Protein AF-A0A2S1X723-F1 (afdb_monomer)

Foldseek 3Di:
DDLPCVLVVLVVCVVVVVNCVVVVCQDNDPNNVVVSVVLVPDDPHDDSDDDPDDD

pLDDT: mean 72.24, std 19.28, range [31.17, 93.81]

Solvent-accessible surface area (backbone atoms only — not comparable to full-atom values): 3510 Å² total; per-residue (Å²): 137,75,68,72,60,59,64,59,54,50,52,48,32,44,74,72,42,58,41,29,74,78,36,70,88,36,42,100,44,75,71,14,50,53,52,52,54,52,38,77,71,44,97,87,39,78,73,69,58,88,79,90,78,76,134

Structure (mmCIF, N/CA/C/O backbone):
data_AF-A0A2S1X723-F1
#
_entry.id   AF-A0A2S1X723-F1
#
loop_
_atom_site.group_PDB
_atom_site.id
_atom_site.type_symbol
_atom_site.label_atom_id
_atom_site.label_alt_id
_atom_site.label_comp_id
_atom_site.label_asym_id
_atom_site.label_entity_id
_atom_site.label_seq_id
_atom_site.pdbx_PDB_ins_code
_atom_site.Cartn_x
_atom_site.Cartn_y
_atom_site.Cartn_z
_atom_site.occupancy
_atom_site.B_iso_or_equiv
_atom_site.auth_seq_id
_atom_site.auth_comp_id
_atom_site.auth_asym_id
_atom_site.auth_atom_id
_atom_site.pdbx_PDB_model_num
ATOM 1 N N . ILE A 1 1 ? 20.717 2.004 -11.099 1.00 37.44 1 ILE A N 1
ATOM 2 C CA . ILE A 1 1 ? 20.356 1.059 -10.013 1.00 37.44 1 ILE A CA 1
ATOM 3 C C . ILE A 1 1 ? 18.891 1.290 -9.623 1.00 37.44 1 ILE A C 1
ATOM 5 O O . ILE A 1 1 ? 18.594 1.895 -8.615 1.00 37.44 1 ILE A O 1
ATOM 9 N N . GLY A 1 2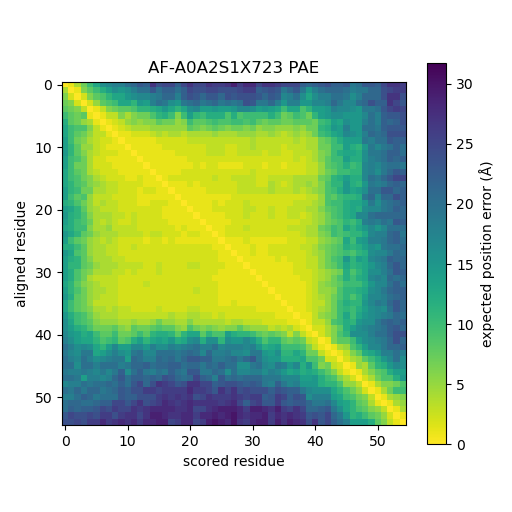 ? 17.941 1.093 -10.536 1.00 43.28 2 GLY A N 1
ATOM 10 C CA . GLY A 1 2 ? 17.313 -0.209 -10.780 1.00 43.28 2 GLY A CA 1
ATOM 11 C C . GLY A 1 2 ? 16.133 -0.387 -9.815 1.00 43.28 2 GLY A C 1
ATOM 12 O O . GLY A 1 2 ? 16.321 -0.957 -8.749 1.00 43.28 2 GLY A O 1
ATOM 13 N N . GLY A 1 3 ? 14.958 0.151 -10.168 1.00 44.91 3 GLY A N 1
ATOM 14 C CA . GLY A 1 3 ? 13.741 0.285 -9.344 1.00 44.91 3 GLY A CA 1
ATOM 15 C C . GLY A 1 3 ? 13.052 -1.011 -8.887 1.00 44.91 3 GLY A C 1
ATOM 16 O O . GLY A 1 3 ? 11.843 -1.140 -9.025 1.00 44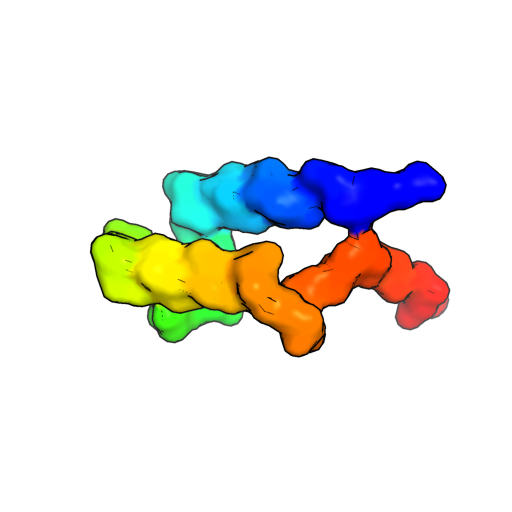.91 3 GLY A O 1
ATOM 17 N N . HIS A 1 4 ? 13.800 -1.967 -8.335 1.00 53.03 4 HIS A N 1
ATOM 18 C CA . HIS A 1 4 ? 13.287 -3.235 -7.803 1.00 53.03 4 HIS A CA 1
ATOM 19 C C . HIS A 1 4 ? 12.971 -3.207 -6.294 1.00 53.03 4 HIS A C 1
ATOM 21 O O . HIS A 1 4 ? 12.342 -4.134 -5.799 1.00 53.03 4 HIS A O 1
ATOM 27 N N . GLY A 1 5 ? 13.364 -2.160 -5.553 1.00 54.78 5 GLY A N 1
ATOM 28 C CA . GLY A 1 5 ? 13.127 -2.067 -4.099 1.00 54.78 5 GLY A CA 1
ATOM 29 C C . GLY A 1 5 ? 11.786 -1.443 -3.685 1.00 54.78 5 GLY A C 1
ATOM 30 O O . GLY A 1 5 ? 11.323 -1.663 -2.567 1.00 54.78 5 GLY A O 1
ATOM 31 N N . GLY A 1 6 ? 11.143 -0.687 -4.581 1.00 62.44 6 GLY A N 1
ATOM 32 C CA . GLY A 1 6 ? 9.868 -0.007 -4.313 1.00 62.44 6 GLY A CA 1
ATOM 33 C C . GLY A 1 6 ? 8.717 -0.946 -3.919 1.00 62.44 6 GLY A C 1
ATOM 34 O O . GLY A 1 6 ? 8.030 -0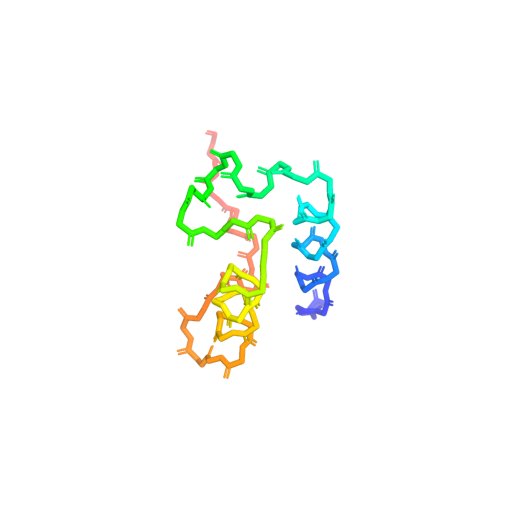.656 -2.940 1.00 62.44 6 GLY A O 1
ATOM 35 N N . PRO A 1 7 ? 8.530 -2.099 -4.594 1.00 67.56 7 PRO A N 1
ATOM 36 C CA . PRO A 1 7 ? 7.480 -3.052 -4.237 1.00 67.56 7 PRO A CA 1
ATOM 37 C C . PRO A 1 7 ? 7.674 -3.680 -2.857 1.00 67.56 7 PRO A C 1
ATOM 39 O O . PRO A 1 7 ? 6.710 -3.818 -2.109 1.00 67.56 7 PRO A O 1
ATOM 42 N N . SER A 1 8 ? 8.914 -4.017 -2.487 1.00 69.00 8 SER A N 1
ATOM 43 C CA . SER A 1 8 ? 9.206 -4.610 -1.176 1.00 69.00 8 SER A CA 1
ATOM 44 C C . SER A 1 8 ? 8.980 -3.628 -0.029 1.00 69.00 8 SER A C 1
ATOM 46 O O . SER A 1 8 ? 8.413 -4.018 0.987 1.00 69.00 8 SER A O 1
ATOM 48 N N . LEU A 1 9 ? 9.364 -2.358 -0.190 1.00 73.44 9 LEU A N 1
ATOM 49 C CA . LEU A 1 9 ? 9.164 -1.334 0.843 1.00 73.44 9 LEU A CA 1
ATOM 50 C C . LEU A 1 9 ? 7.685 -1.026 1.076 1.00 73.44 9 LEU A C 1
ATOM 52 O O . LEU A 1 9 ? 7.251 -0.888 2.216 1.00 73.44 9 LEU A O 1
ATOM 56 N N . VAL A 1 10 ? 6.895 -0.960 0.009 1.00 81.50 10 VAL A N 1
ATOM 57 C CA . VAL A 1 10 ? 5.462 -0.684 0.122 1.00 81.50 10 VAL A CA 1
ATOM 58 C C . VAL A 1 10 ? 4.691 -1.895 0.634 1.00 81.50 10 VAL A C 1
ATOM 60 O O . VAL A 1 10 ? 3.793 -1.730 1.453 1.00 81.50 10 VAL A O 1
ATOM 63 N N . ALA A 1 11 ? 5.055 -3.111 0.217 1.00 84.19 11 ALA A N 1
ATOM 64 C CA . ALA A 1 11 ? 4.488 -4.321 0.805 1.00 84.19 11 ALA A CA 1
ATOM 65 C C . ALA A 1 11 ? 4.773 -4.379 2.314 1.00 84.19 11 ALA A C 1
ATOM 67 O O . ALA A 1 11 ? 3.867 -4.658 3.092 1.00 84.19 11 ALA A O 1
ATOM 68 N N . HIS A 1 12 ? 5.996 -4.038 2.733 1.00 85.44 12 HIS A N 1
ATOM 69 C CA . HIS A 1 12 ? 6.358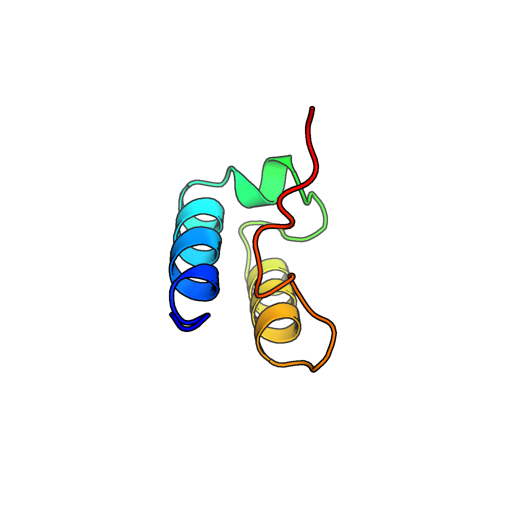 -3.960 4.147 1.00 85.44 12 HIS A CA 1
ATOM 70 C C . HIS A 1 12 ? 5.539 -2.893 4.890 1.00 85.44 12 HIS A C 1
ATOM 72 O O . HIS A 1 12 ? 4.935 -3.192 5.914 1.00 85.44 12 HIS A O 1
ATOM 78 N N . ALA A 1 13 ? 5.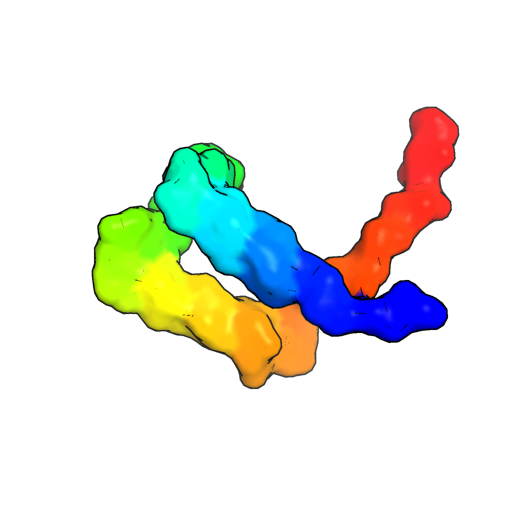442 -1.673 4.355 1.00 86.38 13 ALA A N 1
ATOM 79 C CA . ALA A 1 13 ? 4.635 -0.607 4.951 1.00 86.38 13 ALA A CA 1
ATOM 80 C C . ALA A 1 13 ? 3.135 -0.961 5.022 1.00 86.38 13 ALA A C 1
ATOM 82 O O . ALA A 1 13 ? 2.444 -0.557 5.954 1.00 86.38 13 ALA A O 1
ATOM 83 N N . TYR A 1 14 ? 2.614 -1.722 4.052 1.00 89.56 14 TYR A N 1
ATOM 84 C CA . TYR A 1 14 ? 1.229 -2.197 4.056 1.00 89.56 14 TYR A CA 1
ATOM 85 C C . TYR A 1 14 ? 0.976 -3.254 5.135 1.00 89.56 14 TYR A C 1
ATOM 87 O O . TYR A 1 14 ? -0.040 -3.186 5.829 1.00 89.56 14 TYR A O 1
ATOM 95 N N . LEU A 1 15 ? 1.910 -4.192 5.318 1.00 89.94 15 LEU A N 1
ATOM 96 C CA . LEU A 1 15 ? 1.833 -5.206 6.375 1.00 89.94 15 LEU A CA 1
ATOM 97 C C . LEU A 1 15 ? 1.953 -4.587 7.775 1.00 89.94 15 LEU A C 1
ATOM 99 O O . LEU A 1 15 ? 1.191 -4.961 8.661 1.00 89.94 15 LEU A O 1
ATOM 103 N N . GLU A 1 16 ? 2.817 -3.585 7.941 1.00 90.19 16 GLU A N 1
ATOM 104 C CA . GLU A 1 16 ? 2.946 -2.800 9.180 1.00 90.19 16 GLU A CA 1
ATOM 105 C C . GLU A 1 16 ? 1.759 -1.843 9.416 1.00 90.19 16 GLU A C 1
ATOM 107 O O . GLU A 1 16 ? 1.684 -1.185 10.447 1.00 90.19 16 GLU A O 1
ATOM 112 N N . GLY A 1 17 ? 0.838 -1.710 8.454 1.00 87.06 17 GLY A N 1
ATOM 113 C CA . GLY A 1 17 ? -0.339 -0.838 8.541 1.00 87.06 17 GLY A CA 1
A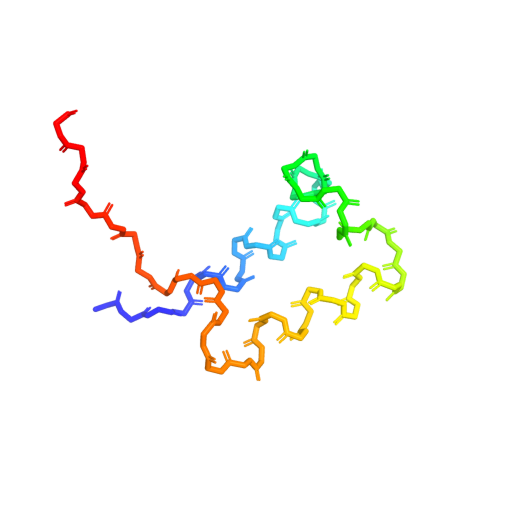TOM 114 C C . GLY A 1 17 ? -0.068 0.641 8.258 1.00 87.06 17 GLY A C 1
ATOM 115 O O . GLY A 1 17 ? -0.985 1.352 7.846 1.00 87.06 17 GLY A O 1
ATOM 116 N N . THR A 1 18 ? 1.186 1.083 8.349 1.00 91.06 18 THR A N 1
ATOM 117 C CA . THR A 1 18 ? 1.602 2.480 8.119 1.00 91.06 18 THR A CA 1
ATOM 118 C C . THR A 1 18 ? 1.249 3.008 6.731 1.00 91.06 18 THR A C 1
ATOM 120 O O . THR A 1 18 ? 0.931 4.183 6.554 1.00 91.06 18 THR A O 1
ATOM 123 N N . TYR A 1 19 ? 1.200 2.131 5.729 1.00 89.44 19 TYR A N 1
ATOM 124 C CA . TYR A 1 19 ? 0.741 2.506 4.394 1.00 89.44 19 TYR A CA 1
ATOM 125 C C . TYR A 1 19 ? -0.741 2.915 4.372 1.00 89.44 19 TYR A C 1
ATOM 127 O O . TYR A 1 19 ? -1.114 3.812 3.622 1.00 89.44 19 TYR A O 1
ATOM 135 N N . SER A 1 20 ? -1.579 2.298 5.213 1.00 90.06 20 SER A N 1
ATOM 136 C CA . SER A 1 20 ? -3.015 2.609 5.313 1.00 90.06 20 SER A CA 1
ATOM 137 C C . SER A 1 20 ? -3.273 3.909 6.084 1.00 90.06 20 SER A C 1
ATOM 139 O O . SER A 1 20 ? -4.299 4.550 5.875 1.00 90.06 20 SER A O 1
ATOM 141 N N . GLU A 1 21 ? -2.343 4.326 6.951 1.00 91.00 21 GLU A N 1
ATOM 142 C CA . GLU A 1 21 ? -2.407 5.621 7.645 1.00 91.00 21 GLU A CA 1
ATOM 143 C C . GLU A 1 21 ? -2.200 6.785 6.668 1.00 91.00 21 GLU A C 1
ATOM 145 O O . GLU A 1 21 ? -2.894 7.799 6.737 1.00 91.00 21 GLU A O 1
ATOM 150 N N . VAL A 1 22 ? -1.275 6.617 5.718 1.00 90.00 22 VAL A N 1
ATOM 151 C CA . VAL A 1 22 ? -0.990 7.604 4.663 1.00 90.00 22 VAL A CA 1
ATOM 152 C C . VAL A 1 22 ? -2.013 7.524 3.526 1.00 90.00 22 VAL A C 1
ATOM 154 O O . VAL A 1 22 ? -2.399 8.551 2.964 1.00 90.00 22 VAL A O 1
ATOM 157 N N . TYR A 1 23 ? -2.484 6.317 3.200 1.00 88.06 23 TYR A N 1
ATOM 158 C CA . TYR A 1 23 ? -3.462 6.050 2.144 1.00 88.06 23 TYR A CA 1
ATOM 159 C C . TYR A 1 23 ? -4.703 5.338 2.708 1.00 88.06 23 TYR A C 1
ATOM 161 O O . TYR A 1 23 ? -4.845 4.123 2.553 1.00 88.06 23 TYR A O 1
ATOM 169 N N . PRO A 1 24 ? -5.666 6.078 3.295 1.00 88.12 24 PRO A N 1
ATOM 170 C CA . PRO A 1 24 ? -6.851 5.493 3.941 1.00 88.12 24 PRO A CA 1
ATOM 171 C C . PRO A 1 24 ? -7.758 4.703 2.989 1.00 88.12 24 PRO A C 1
ATOM 173 O O . PRO A 1 24 ? -8.592 3.903 3.405 1.00 88.12 24 PRO A O 1
ATOM 176 N N . ASN A 1 25 ? -7.617 4.932 1.684 1.00 88.50 25 ASN A N 1
ATOM 177 C CA . ASN A 1 25 ? -8.313 4.202 0.632 1.00 88.50 25 ASN A CA 1
ATOM 178 C C . ASN A 1 25 ? -7.706 2.815 0.343 1.00 88.50 25 ASN A C 1
ATOM 180 O O . ASN A 1 25 ? -8.266 2.075 -0.470 1.00 88.50 25 ASN A O 1
ATOM 184 N N . ILE A 1 26 ? -6.587 2.455 0.968 1.00 91.81 26 ILE A N 1
ATOM 185 C CA . ILE A 1 26 ? -5.920 1.158 0.844 1.00 91.81 26 ILE A CA 1
ATOM 186 C C . ILE A 1 26 ? -5.923 0.513 2.230 1.00 91.81 26 ILE A C 1
ATOM 188 O O . ILE A 1 26 ? -4.953 0.599 2.965 1.00 91.81 26 ILE A O 1
ATOM 192 N N . SER A 1 27 ? -7.051 -0.098 2.591 1.00 92.38 27 SER A N 1
ATOM 193 C CA . SER A 1 27 ? -7.274 -0.746 3.888 1.00 92.38 27 SER A CA 1
ATOM 1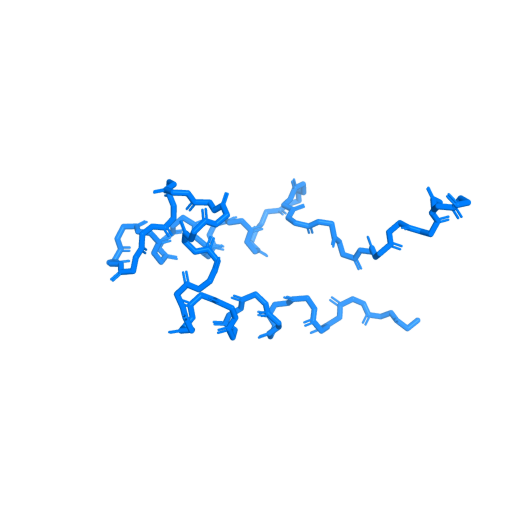94 C C . SER A 1 27 ? -6.543 -2.089 4.029 1.00 92.38 27 SER A C 1
ATOM 196 O O . SER A 1 27 ? -6.198 -2.738 3.037 1.00 92.38 27 SER A O 1
ATOM 198 N N . GLN A 1 28 ? -6.343 -2.560 5.267 1.00 92.31 28 GLN A N 1
ATOM 199 C CA . GLN A 1 28 ? -5.784 -3.890 5.575 1.00 92.31 28 GLN A CA 1
ATOM 200 C C . GLN A 1 28 ? -6.818 -5.019 5.405 1.00 92.31 28 GLN A C 1
ATOM 202 O O . GLN A 1 28 ? -7.030 -5.856 6.280 1.00 92.31 28 GLN A O 1
ATOM 207 N N . ASP A 1 29 ? -7.492 -5.028 4.260 1.00 93.81 29 ASP A N 1
ATOM 208 C CA . ASP A 1 29 ? -8.450 -6.050 3.864 1.00 93.81 29 ASP A CA 1
ATOM 209 C C . ASP A 1 29 ? -8.242 -6.454 2.395 1.00 93.81 29 ASP A C 1
ATOM 211 O O . ASP A 1 29 ? -7.395 -5.915 1.676 1.00 93.81 29 ASP A O 1
ATOM 215 N N . ALA A 1 30 ? -9.031 -7.423 1.931 1.00 92.00 30 ALA A N 1
ATOM 216 C CA . ALA A 1 30 ? -8.936 -7.926 0.565 1.00 92.00 30 ALA A CA 1
ATOM 217 C C . ALA A 1 30 ? -9.182 -6.842 -0.507 1.00 92.00 30 ALA A C 1
ATOM 219 O O . ALA A 1 30 ? -8.571 -6.889 -1.577 1.00 92.00 30 ALA A O 1
ATOM 220 N N . ALA A 1 31 ? -10.044 -5.856 -0.238 1.00 92.69 31 ALA A N 1
ATOM 221 C CA . ALA A 1 31 ? -10.328 -4.772 -1.173 1.00 92.69 31 ALA A CA 1
ATOM 222 C C . ALA A 1 31 ? -9.158 -3.777 -1.249 1.00 92.69 31 ALA A C 1
ATOM 224 O O . ALA A 1 31 ? -8.794 -3.335 -2.342 1.00 92.69 31 ALA A O 1
ATOM 225 N N . GLY A 1 32 ? -8.527 -3.455 -0.120 1.00 90.88 32 GLY A N 1
ATOM 226 C CA . GLY A 1 32 ? -7.314 -2.641 -0.089 1.00 90.88 32 GLY A CA 1
ATOM 227 C C . GLY A 1 32 ? -6.118 -3.343 -0.735 1.00 90.88 32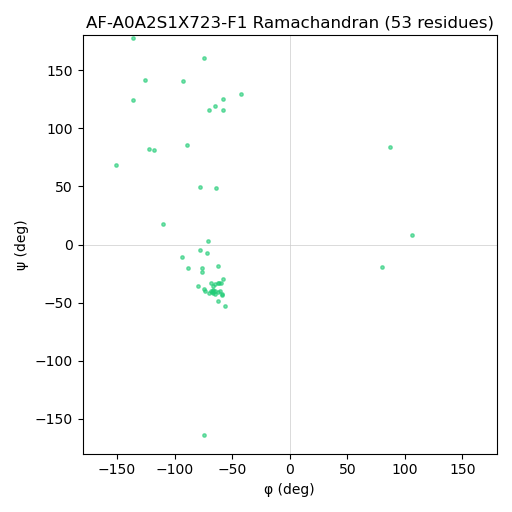 GLY A C 1
ATOM 228 O O . GLY A 1 32 ? -5.434 -2.740 -1.561 1.00 90.88 32 GLY A O 1
ATOM 229 N N . MET A 1 33 ? -5.929 -4.642 -0.490 1.00 90.81 33 MET A N 1
ATOM 230 C CA . MET A 1 33 ? -4.873 -5.438 -1.128 1.00 90.81 33 MET A CA 1
ATOM 231 C C . MET A 1 33 ? -5.021 -5.479 -2.657 1.00 90.81 33 MET A C 1
ATOM 233 O O . MET A 1 33 ? -4.044 -5.334 -3.393 1.00 90.81 33 MET A O 1
ATOM 237 N N . GLN A 1 34 ? -6.252 -5.592 -3.163 1.00 90.12 34 GLN A N 1
ATOM 238 C CA . GLN A 1 34 ? -6.520 -5.526 -4.600 1.00 90.12 34 GLN A CA 1
ATOM 239 C C . GLN A 1 34 ? -6.125 -4.161 -5.198 1.00 90.12 34 GLN A C 1
ATOM 241 O O . GLN A 1 34 ? -5.551 -4.100 -6.290 1.00 90.12 34 GLN A O 1
ATOM 246 N N . ARG A 1 35 ? -6.409 -3.059 -4.491 1.00 88.88 35 ARG A N 1
ATOM 247 C CA . ARG A 1 35 ? -6.018 -1.698 -4.906 1.00 88.88 35 ARG A CA 1
ATOM 248 C C . ARG A 1 35 ? -4.501 -1.534 -4.912 1.00 88.88 35 ARG A C 1
ATOM 250 O O . ARG A 1 35 ? -3.970 -0.999 -5.883 1.00 88.88 35 ARG A O 1
ATOM 257 N N . LEU A 1 36 ? -3.823 -2.058 -3.891 1.00 86.75 36 LEU A N 1
ATOM 258 C CA . LEU A 1 36 ? -2.366 -2.072 -3.790 1.00 86.75 36 LEU A CA 1
ATOM 259 C C . LEU A 1 36 ? -1.737 -2.759 -5.012 1.00 86.75 36 LEU A C 1
ATOM 261 O O . LEU A 1 36 ? -0.939 -2.155 -5.724 1.00 86.75 36 LEU A O 1
ATOM 265 N N . PHE A 1 37 ? -2.158 -3.984 -5.338 1.00 84.94 37 PHE A N 1
ATOM 266 C CA . PHE A 1 37 ? -1.618 -4.727 -6.485 1.00 84.94 37 PHE A CA 1
ATOM 267 C C . PHE A 1 37 ? -1.873 -4.044 -7.830 1.00 84.94 37 PHE A C 1
ATOM 269 O O . PHE A 1 37 ? -1.027 -4.100 -8.727 1.00 84.94 37 PHE A O 1
ATOM 276 N N . LYS A 1 38 ? -3.005 -3.347 -7.965 1.00 82.81 38 LYS A N 1
ATOM 277 C CA . LYS A 1 38 ? -3.317 -2.571 -9.167 1.00 82.81 38 LYS A CA 1
ATOM 278 C C . LYS A 1 38 ? -2.372 -1.379 -9.352 1.00 82.81 38 LYS A C 1
ATOM 280 O O . LYS A 1 38 ? -2.010 -1.090 -10.487 1.00 82.81 38 LYS A O 1
ATOM 285 N N . GLN A 1 39 ? -1.935 -0.731 -8.268 1.00 74.81 39 GLN A N 1
ATOM 286 C CA . GLN A 1 39 ? -0.943 0.354 -8.317 1.00 74.81 39 GLN A CA 1
ATOM 287 C C . GLN A 1 39 ? 0.455 -0.141 -8.709 1.00 74.81 39 GLN A C 1
ATOM 289 O O . GLN A 1 39 ? 1.175 0.574 -9.400 1.00 74.81 39 GLN A O 1
ATOM 294 N N . PHE A 1 40 ? 0.827 -1.364 -8.317 1.00 68.19 40 PHE A N 1
ATOM 295 C CA . PHE A 1 40 ? 2.106 -1.980 -8.695 1.00 68.19 40 PHE A CA 1
ATOM 296 C C . PHE A 1 40 ? 2.157 -2.499 -10.132 1.00 68.19 40 PHE A C 1
ATOM 298 O O . PHE A 1 40 ? 3.242 -2.674 -10.679 1.00 68.19 40 PHE A O 1
ATOM 305 N N . SER A 1 41 ? 0.998 -2.735 -10.747 1.00 56.28 41 SER A N 1
ATOM 306 C CA . SER A 1 41 ? 0.888 -3.416 -12.043 1.00 56.28 41 SER A CA 1
ATOM 307 C C . SER A 1 41 ? 0.451 -2.496 -13.195 1.00 56.28 41 SER A C 1
ATOM 309 O O . SER A 1 41 ? 0.001 -2.994 -14.224 1.00 56.28 41 SER A O 1
ATOM 311 N N . PHE A 1 42 ? 0.558 -1.167 -13.051 1.00 47.81 42 PHE A N 1
ATOM 312 C CA . PHE A 1 42 ? 0.166 -0.186 -14.078 1.00 47.81 42 PHE A CA 1
ATOM 313 C C . PHE A 1 42 ? 1.304 0.799 -14.424 1.00 47.81 42 PHE A C 1
ATOM 315 O O . PHE A 1 42 ? 1.988 1.276 -13.514 1.00 47.81 42 PHE A O 1
ATOM 322 N N . PRO A 1 43 ? 1.478 1.195 -15.704 1.00 45.84 43 PRO A N 1
ATOM 323 C CA . PRO A 1 43 ? 2.296 2.356 -16.046 1.00 45.84 43 PRO A CA 1
ATOM 324 C C . PRO A 1 43 ? 1.639 3.621 -15.465 1.00 45.84 43 PRO A C 1
ATOM 326 O O . PRO A 1 43 ? 0.499 3.928 -15.809 1.00 45.84 43 PRO A O 1
ATOM 329 N N . GLY A 1 44 ? 2.340 4.330 -14.570 1.00 55.06 44 GLY A N 1
ATOM 330 C CA . GLY A 1 44 ? 1.834 5.522 -13.866 1.00 55.06 44 GLY A CA 1
ATOM 331 C C . GLY A 1 44 ? 1.477 5.328 -12.381 1.00 55.06 44 GLY A C 1
ATOM 332 O O . GLY A 1 44 ? 0.901 6.232 -11.782 1.00 55.06 44 GLY A O 1
ATOM 333 N N . GLY A 1 45 ? 1.790 4.167 -11.788 1.00 57.97 45 GLY A N 1
ATOM 334 C CA . GLY A 1 45 ? 1.719 3.927 -10.337 1.00 57.97 45 GLY A CA 1
ATOM 335 C C . GLY A 1 45 ? 2.857 4.586 -9.537 1.00 57.97 45 GLY A C 1
ATOM 336 O O . GLY A 1 45 ? 3.532 5.479 -10.044 1.00 57.97 45 GLY A O 1
ATOM 337 N N . ILE A 1 46 ? 3.062 4.149 -8.283 1.00 53.22 46 ILE A N 1
ATOM 338 C CA . ILE A 1 46 ? 4.060 4.701 -7.335 1.00 53.22 46 ILE A CA 1
ATOM 339 C C . ILE A 1 46 ? 5.395 4.982 -8.046 1.00 53.22 46 ILE A C 1
ATOM 341 O O . ILE A 1 46 ? 5.909 4.089 -8.728 1.00 53.22 46 ILE A O 1
ATOM 345 N N . PRO A 1 47 ? 5.969 6.192 -7.898 1.00 49.59 47 PRO A N 1
ATOM 346 C CA . PRO A 1 47 ? 7.183 6.562 -8.608 1.00 49.59 47 PRO A CA 1
ATOM 347 C C . PRO A 1 47 ? 8.311 5.585 -8.271 1.00 49.59 47 PRO A C 1
ATOM 349 O O . PRO A 1 47 ? 8.672 5.386 -7.114 1.00 49.59 47 PRO A O 1
ATOM 352 N N . SER A 1 48 ? 8.905 4.986 -9.303 1.00 54.22 48 SER A N 1
ATOM 353 C CA . SER A 1 48 ? 10.049 4.074 -9.175 1.00 54.22 48 SER A CA 1
ATOM 354 C C . SER A 1 48 ? 11.351 4.787 -8.782 1.00 54.22 48 SER A C 1
ATOM 356 O O . SER A 1 48 ? 12.410 4.159 -8.758 1.00 54.22 48 SER A O 1
ATOM 358 N N . HIS A 1 49 ? 11.299 6.101 -8.550 1.00 55.62 49 HIS A N 1
ATOM 359 C CA . HIS A 1 49 ? 12.448 6.960 -8.326 1.00 55.62 49 HIS A CA 1
ATOM 360 C C . HIS A 1 49 ? 12.158 7.912 -7.162 1.00 55.62 49 HIS A C 1
ATOM 362 O O . HIS A 1 49 ? 11.171 8.645 -7.184 1.00 55.62 49 HIS A O 1
ATOM 368 N N . VAL A 1 50 ? 13.032 7.889 -6.153 1.00 47.25 50 VAL A N 1
ATOM 369 C CA . VAL A 1 50 ? 13.167 8.980 -5.185 1.00 47.25 50 VAL A CA 1
ATOM 370 C C . VAL A 1 50 ? 13.500 10.225 -5.998 1.00 47.25 50 VAL A C 1
ATOM 372 O O . VAL A 1 50 ? 14.532 10.249 -6.664 1.00 47.25 50 VAL A O 1
ATOM 375 N N . ALA A 1 51 ? 12.618 11.221 -5.994 1.00 43.69 51 ALA A N 1
ATOM 376 C CA . ALA A 1 51 ? 12.939 12.537 -6.525 1.00 43.69 51 ALA A CA 1
ATOM 377 C C . ALA A 1 51 ? 13.943 13.197 -5.563 1.00 43.69 51 ALA A C 1
ATOM 379 O O . ALA A 1 51 ? 13.597 13.403 -4.397 1.00 43.69 51 ALA A O 1
ATOM 380 N N . PRO A 1 52 ? 15.186 13.489 -5.986 1.00 56.06 52 PRO A N 1
ATOM 381 C CA . PRO A 1 52 ? 16.102 14.284 -5.197 1.00 56.06 52 PRO A CA 1
ATOM 382 C C . PRO A 1 52 ? 15.882 15.746 -5.578 1.00 56.06 52 PRO A C 1
ATOM 384 O O . PRO A 1 52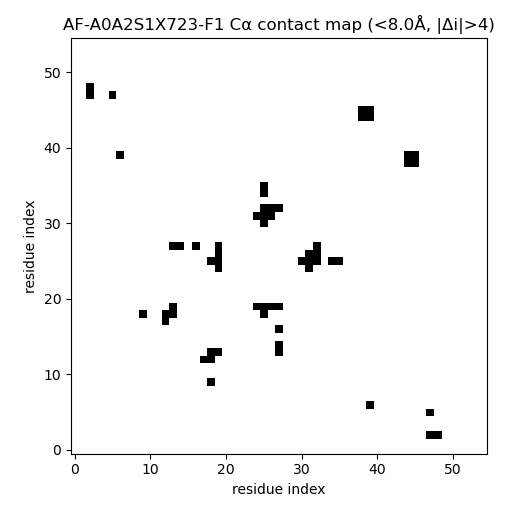 ? 16.555 16.266 -6.460 1.00 56.06 52 PRO A O 1
ATOM 387 N N . GLU A 1 53 ? 14.923 16.400 -4.937 1.00 41.75 53 GLU A N 1
ATOM 388 C CA . GLU A 1 53 ? 14.918 17.863 -4.862 1.00 41.75 53 GLU A CA 1
ATOM 389 C C . GLU A 1 53 ? 14.225 18.341 -3.586 1.00 41.75 53 GLU A C 1
ATOM 391 O O . GLU A 1 53 ? 13.160 18.948 -3.589 1.00 41.75 53 GLU A O 1
ATOM 396 N N . THR A 1 54 ? 14.877 18.073 -2.461 1.00 31.17 54 THR A N 1
ATOM 397 C CA . THR A 1 54 ? 14.980 19.081 -1.404 1.00 31.17 54 THR A CA 1
ATOM 398 C C . THR A 1 54 ? 16.277 19.856 -1.632 1.00 31.17 54 THR A C 1
ATOM 400 O O . THR A 1 54 ? 17.312 19.258 -1.941 1.00 31.17 54 THR A O 1
ATOM 403 N N . PRO A 1 55 ? 16.271 21.172 -1.431 1.00 48.31 55 PRO A N 1
ATOM 404 C CA . PRO A 1 55 ? 17.024 21.777 -0.350 1.00 48.31 55 PRO A CA 1
ATOM 405 C C . PRO A 1 55 ? 16.326 21.542 0.994 1.00 48.31 55 PRO A C 1
ATOM 407 O O . PRO A 1 55 ? 15.110 21.821 1.089 1.00 48.31 55 PRO A O 1
#

Sequence (55 aa):
IGGHGGPSLVAHAYLEGTYSEVYPNISQDAAGMQRLFKQFSFPGGIPSHVAPETP

Mean predicted aligned error: 10.37 Å

Radius of gyration: 12.11 Å; Cα contacts (8 Å, |Δi|>4): 30; chains: 1; bounding box: 31×30×25 Å

Secondary structure (DSSP, 8-state):
--S-SHHHHHHHHHHTSHHHHH-TTS-SSHHHHHHHHHHHTSTTSS-SS------